Protein AF-A0A7C2RRB7-F1 (afdb_monomer)

Sequence (111 aa):
MRLGAKYDPYKKAEEEFRKCVFCGFCESSCPTLEETGLRGYGPRGRVRVVGLLLNGIYSEKTSEYLYTCLLCYACVPPCPTGVDIPGIVEAGRSILVRLSRTGLSSISKEQ

Foldseek 3Di:
DDPDDDDALLVLLVVLLVLDPPPCQLFVQAVQCVVPVDCCLGLVVLNVLLVCLNVVHDAPCSCVSLVSHPLPCSSQVRDPSRRPSSSSSVSSVVSVVVCVVVPPPDPPDDD

Solvent-accessible surface area (backbone atoms only — not comparable to full-atom values): 6508 Å² total; per-residue (Å²): 134,84,90,78,72,85,88,53,41,68,61,50,28,52,58,33,49,73,45,54,82,78,83,58,63,26,40,88,51,27,65,52,17,67,76,63,71,41,63,54,48,17,59,63,28,34,50,51,52,36,54,33,46,77,71,66,46,53,55,82,62,52,54,54,35,50,67,64,56,80,70,77,58,56,39,40,84,53,31,92,65,65,37,52,60,53,59,27,42,54,17,36,53,52,50,53,55,54,51,62,72,70,54,84,86,59,73,64,77,82,134

Radius of gyration: 14.21 Å; Cα contacts (8 Å, |Δi|>4): 134; chains: 1; bounding box: 33×44×31 Å

Secondary structure (DSSP, 8-state):
--------HHHHHHHHHHH-----TTGGG-HHHHHH--GGGSHHHHHHHHHHHHTT---HHHHHHHHT-----TTSTT-TT---HHHHHHHHHHHHHHHHHT---------

pLDDT: mean 89.43, std 17.31, range [33.88, 98.56]

Nearest PDB structures (foldseek):
  2mqa-assembly1_A  TM=2.743E-01  e=5.088E+00  Trichonephila antipodiana

Mean predicted aligned error: 5.87 Å

Structure (mmCIF, N/CA/C/O backbone):
data_AF-A0A7C2RRB7-F1
#
_entry.id   AF-A0A7C2RRB7-F1
#
loop_
_atom_site.group_PDB
_atom_site.id
_atom_site.type_symbol
_atom_site.label_atom_id
_atom_site.label_alt_id
_atom_site.label_comp_id
_atom_site.label_asym_id
_atom_site.label_entity_id
_atom_site.label_seq_id
_atom_site.pdbx_PDB_ins_code
_atom_site.Cartn_x
_atom_site.Cartn_y
_atom_site.Cartn_z
_atom_site.occupancy
_atom_site.B_iso_or_equiv
_atom_site.auth_seq_id
_atom_site.auth_comp_id
_atom_site.auth_asym_id
_atom_site.auth_atom_id
_atom_site.pdbx_PDB_model_num
ATOM 1 N N . MET A 1 1 ? -20.005 -25.510 -0.254 1.00 38.41 1 MET A N 1
ATOM 2 C CA . MET A 1 1 ? -19.155 -24.333 -0.533 1.00 38.41 1 MET A CA 1
ATOM 3 C C . MET A 1 1 ? -19.168 -23.447 0.714 1.00 38.41 1 MET A C 1
ATOM 5 O O . MET A 1 1 ? -20.152 -22.762 0.952 1.00 38.41 1 MET A O 1
ATOM 9 N N . ARG A 1 2 ? -18.175 -23.571 1.610 1.00 42.84 2 ARG A N 1
ATOM 10 C CA . ARG A 1 2 ? -18.127 -22.778 2.854 1.00 42.84 2 ARG A CA 1
ATOM 11 C C . ARG A 1 2 ? -17.630 -21.365 2.521 1.00 42.84 2 ARG A C 1
ATOM 13 O O . ARG A 1 2 ? -16.430 -21.146 2.424 1.00 42.84 2 ARG A O 1
ATOM 20 N N . LEU A 1 3 ? -18.555 -20.423 2.338 1.00 52.62 3 LEU A N 1
ATOM 21 C CA . LEU A 1 3 ? -18.284 -18.987 2.463 1.00 52.62 3 LEU A CA 1
ATOM 22 C C . LEU A 1 3 ? -17.947 -18.727 3.937 1.00 52.62 3 LEU A C 1
ATOM 24 O O . LEU A 1 3 ? -18.845 -18.704 4.774 1.00 52.62 3 LEU A O 1
ATOM 28 N N . GLY A 1 4 ? -16.661 -18.669 4.283 1.00 46.72 4 GLY A N 1
ATOM 29 C CA . GLY A 1 4 ? -16.249 -18.892 5.672 1.00 46.72 4 GLY A CA 1
ATOM 30 C C . GLY A 1 4 ? -14.991 -18.170 6.130 1.00 46.72 4 GLY A C 1
ATOM 31 O O . GLY A 1 4 ? -14.259 -18.729 6.935 1.00 46.72 4 GLY A O 1
ATOM 32 N N . ALA A 1 5 ? -14.739 -16.950 5.659 1.00 60.06 5 ALA A N 1
ATOM 33 C CA . ALA A 1 5 ? -13.870 -16.010 6.364 1.00 60.06 5 ALA A CA 1
ATOM 34 C C . ALA A 1 5 ? -14.343 -14.580 6.071 1.00 60.06 5 ALA A C 1
ATOM 36 O O . ALA A 1 5 ? -14.405 -14.169 4.914 1.00 60.06 5 ALA A O 1
ATOM 37 N N . LYS A 1 6 ? -14.714 -13.820 7.108 1.00 77.19 6 LYS A N 1
ATOM 38 C CA . LYS A 1 6 ? -14.944 -12.375 6.965 1.00 77.19 6 LYS A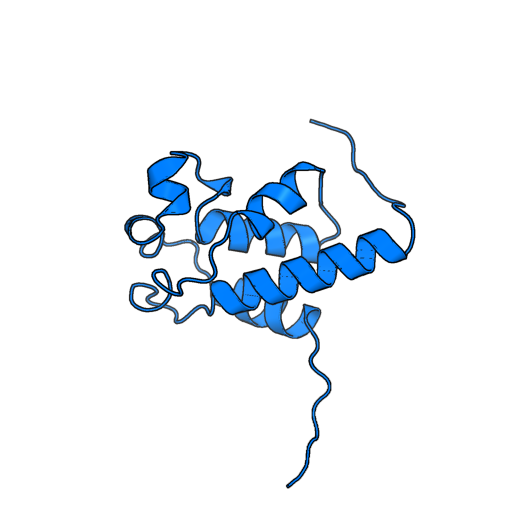 CA 1
ATOM 39 C C . LYS A 1 6 ? -13.613 -11.727 6.571 1.00 77.19 6 LYS A C 1
ATOM 41 O O . LYS A 1 6 ? -12.617 -11.943 7.254 1.00 77.19 6 LYS A O 1
ATOM 46 N N . TYR A 1 7 ? -13.600 -10.954 5.487 1.00 88.06 7 TYR A N 1
ATOM 47 C CA . TYR A 1 7 ? -12.430 -10.174 5.082 1.00 88.06 7 TYR A CA 1
ATOM 48 C C . TYR A 1 7 ? -12.077 -9.150 6.170 1.00 88.06 7 TYR A C 1
ATOM 50 O O . TYR A 1 7 ? -12.907 -8.308 6.528 1.00 88.06 7 TYR A O 1
ATOM 58 N N . ASP A 1 8 ? -10.851 -9.228 6.689 1.00 94.88 8 ASP A N 1
ATOM 59 C CA . ASP A 1 8 ? -10.306 -8.263 7.640 1.00 94.88 8 ASP A CA 1
ATOM 60 C C . ASP A 1 8 ? -9.175 -7.446 6.990 1.00 94.88 8 ASP A C 1
ATOM 62 O O . ASP A 1 8 ? -8.089 -7.985 6.748 1.00 94.88 8 ASP A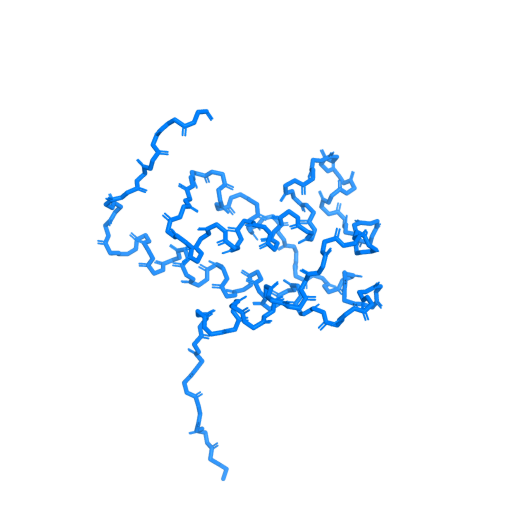 O 1
ATOM 66 N N . PRO A 1 9 ? -9.397 -6.147 6.711 1.00 95.75 9 PRO A N 1
ATOM 67 C CA . PRO A 1 9 ? -8.381 -5.305 6.099 1.00 95.75 9 PRO A CA 1
ATOM 68 C C . PRO A 1 9 ? -7.181 -5.051 7.022 1.00 95.75 9 PRO A C 1
ATOM 70 O O . PRO A 1 9 ? -6.080 -4.876 6.513 1.00 95.75 9 PRO A O 1
ATOM 73 N N . TYR A 1 10 ? -7.342 -5.060 8.353 1.00 96.88 10 TYR A N 1
ATOM 74 C CA . TYR A 1 10 ? -6.209 -4.837 9.262 1.00 96.88 10 TYR A CA 1
ATOM 75 C C . TYR A 1 10 ? -5.209 -5.987 9.168 1.00 96.88 10 TYR A C 1
ATOM 77 O O . TYR A 1 10 ? -4.027 -5.756 8.916 1.00 96.88 10 TYR A O 1
ATOM 85 N N . LYS A 1 11 ? -5.707 -7.226 9.251 1.00 97.19 11 LYS A N 1
ATOM 86 C CA . LYS A 1 11 ? -4.894 -8.429 9.073 1.00 97.19 11 LYS A CA 1
ATOM 87 C C . LYS A 1 11 ? -4.193 -8.464 7.711 1.00 97.19 11 LYS A C 1
ATOM 89 O O . LYS A 1 11 ? -2.987 -8.682 7.660 1.00 97.19 11 LYS A O 1
ATOM 94 N N . LYS A 1 12 ? -4.919 -8.200 6.614 1.00 97.25 12 LYS A N 1
ATOM 95 C CA . LYS A 1 12 ? -4.330 -8.170 5.262 1.00 97.25 12 LYS A CA 1
ATOM 96 C C . LYS A 1 12 ? -3.208 -7.134 5.160 1.00 97.25 12 LYS A C 1
ATOM 98 O O . LYS A 1 12 ? -2.135 -7.442 4.650 1.00 97.25 12 LYS A O 1
ATOM 103 N N . ALA A 1 13 ? -3.442 -5.917 5.648 1.00 98.06 13 ALA A N 1
ATOM 104 C CA . ALA A 1 13 ? -2.443 -4.858 5.605 1.00 98.06 13 ALA A CA 1
ATOM 105 C C . ALA A 1 13 ? -1.193 -5.206 6.425 1.00 98.06 13 ALA A C 1
ATOM 107 O O . ALA A 1 13 ? -0.081 -4.982 5.953 1.00 98.06 13 ALA A O 1
ATOM 108 N N . GLU A 1 14 ? -1.357 -5.776 7.619 1.00 98.25 14 GLU A N 1
ATOM 109 C CA . GLU A 1 14 ? -0.240 -6.165 8.481 1.00 98.25 14 GLU A CA 1
ATOM 110 C C . GLU A 1 14 ? 0.609 -7.290 7.869 1.00 98.25 14 GLU A C 1
ATOM 112 O O . GLU A 1 14 ? 1.840 -7.201 7.861 1.00 98.25 14 GLU A O 1
ATOM 117 N N . GLU A 1 15 ? -0.030 -8.321 7.310 1.00 98.06 15 GLU A N 1
ATOM 118 C CA . GLU A 1 15 ? 0.654 -9.435 6.645 1.00 98.06 15 GLU A CA 1
ATOM 119 C C . GLU A 1 15 ? 1.503 -8.955 5.461 1.00 98.06 15 GLU A C 1
ATOM 121 O O . GLU A 1 15 ? 2.679 -9.306 5.360 1.00 98.06 15 GLU A O 1
ATOM 126 N N . GLU A 1 16 ? 0.941 -8.122 4.582 1.00 98.31 16 GLU A N 1
ATOM 127 C CA . GLU A 1 16 ? 1.671 -7.603 3.420 1.00 98.31 16 GLU A CA 1
ATOM 128 C C . GLU A 1 16 ? 2.735 -6.566 3.810 1.00 98.31 16 GLU A C 1
ATOM 130 O O . GLU A 1 16 ? 3.822 -6.546 3.229 1.00 98.31 16 GLU A O 1
ATOM 135 N N . PHE A 1 17 ? 2.475 -5.736 4.826 1.00 98.38 17 PHE A N 1
ATOM 136 C CA . PHE A 1 17 ? 3.455 -4.769 5.322 1.00 98.38 17 PHE A CA 1
ATOM 137 C C . PHE A 1 17 ? 4.715 -5.471 5.841 1.00 98.38 17 PHE A C 1
ATOM 139 O O . PHE A 1 17 ? 5.825 -5.064 5.498 1.00 98.38 17 PHE A O 1
ATOM 146 N N . ARG A 1 18 ? 4.560 -6.567 6.598 1.00 97.94 18 ARG A N 1
ATOM 147 C CA . ARG A 1 18 ? 5.684 -7.347 7.147 1.00 97.94 18 ARG A CA 1
ATOM 148 C C . ARG A 1 18 ? 6.545 -8.024 6.074 1.00 97.94 18 ARG A C 1
ATOM 150 O O . ARG A 1 18 ? 7.727 -8.247 6.315 1.00 97.94 18 ARG A O 1
ATOM 157 N N . LYS A 1 19 ? 5.993 -8.331 4.895 1.00 98.12 19 LYS A N 1
ATOM 158 C CA . LYS A 1 19 ? 6.759 -8.884 3.757 1.00 98.12 19 LYS A CA 1
ATOM 159 C C . LYS A 1 19 ? 7.627 -7.836 3.054 1.00 98.12 19 LYS A C 1
ATOM 161 O O . LYS A 1 19 ? 8.560 -8.187 2.326 1.00 98.12 19 LYS A O 1
ATOM 166 N N . CYS A 1 20 ? 7.299 -6.552 3.190 1.00 98.06 20 CYS A N 1
ATOM 167 C CA . CYS A 1 20 ? 7.994 -5.489 2.480 1.00 98.06 20 CYS A CA 1
ATOM 168 C C . CYS A 1 20 ? 9.322 -5.145 3.162 1.00 98.06 20 CYS A C 1
ATOM 170 O O . CYS A 1 20 ? 9.355 -4.588 4.254 1.00 98.06 20 CYS A O 1
ATOM 172 N N . VAL A 1 21 ? 10.429 -5.385 2.460 1.00 97.69 21 VAL A N 1
ATOM 173 C CA . VAL A 1 21 ? 11.786 -4.999 2.895 1.00 97.69 21 VAL A CA 1
ATOM 174 C C . VAL A 1 21 ? 12.234 -3.646 2.325 1.00 97.69 21 VAL A C 1
ATOM 176 O O . VAL A 1 21 ? 13.404 -3.288 2.387 1.00 97.69 21 VAL A O 1
ATOM 179 N N . PHE A 1 22 ? 11.312 -2.899 1.709 1.00 96.44 22 PHE A N 1
ATOM 180 C CA . PHE A 1 22 ? 11.554 -1.584 1.105 1.00 96.44 22 PHE A CA 1
ATOM 181 C C . PHE A 1 22 ? 12.671 -1.528 0.035 1.00 96.44 22 PHE A C 1
ATOM 183 O O . PHE A 1 22 ? 13.217 -0.457 -0.225 1.00 96.44 22 PHE A O 1
ATOM 190 N N . CYS A 1 23 ? 12.948 -2.629 -0.675 1.00 97.44 23 CYS A N 1
ATOM 191 C CA . CYS A 1 23 ? 14.035 -2.733 -1.666 1.00 97.44 23 CYS A CA 1
ATOM 192 C C . CYS A 1 23 ? 13.893 -1.821 -2.902 1.00 97.44 23 CYS A C 1
ATOM 194 O O . CYS A 1 23 ? 14.890 -1.313 -3.400 1.00 97.44 23 CYS A O 1
ATOM 196 N N . GLY A 1 24 ? 12.670 -1.563 -3.382 1.00 95.81 24 GLY A N 1
ATOM 197 C CA . GLY A 1 24 ? 12.406 -0.589 -4.454 1.00 95.81 24 GLY A CA 1
ATOM 198 C C . GLY A 1 24 ? 12.272 -1.142 -5.873 1.00 95.81 24 GLY A C 1
ATOM 199 O O . GLY A 1 24 ? 11.977 -0.364 -6.770 1.00 95.81 24 GLY A O 1
ATOM 200 N N . PHE A 1 25 ? 12.385 -2.456 -6.085 1.00 97.75 25 PHE A N 1
ATOM 201 C CA . PHE A 1 25 ? 12.218 -3.073 -7.414 1.00 97.75 25 PHE A CA 1
ATOM 202 C C . PHE A 1 25 ? 10.858 -2.793 -8.069 1.00 97.75 25 PHE A C 1
ATOM 204 O O . PHE A 1 25 ? 10.747 -2.766 -9.288 1.00 97.75 25 PHE A O 1
ATOM 211 N N . CYS A 1 26 ? 9.822 -2.545 -7.270 1.00 98.00 26 CYS A N 1
ATOM 212 C CA . CYS A 1 26 ? 8.498 -2.212 -7.774 1.00 98.00 26 CYS A CA 1
ATOM 213 C C . CYS A 1 26 ? 8.346 -0.758 -8.255 1.00 98.00 26 CYS A C 1
ATOM 215 O O . CYS A 1 26 ? 7.372 -0.463 -8.942 1.00 98.00 26 CYS A O 1
ATOM 217 N N . GLU A 1 27 ? 9.259 0.156 -7.917 1.00 97.62 27 GLU A N 1
ATOM 218 C CA . GLU A 1 27 ? 9.065 1.600 -8.129 1.00 97.62 27 GLU A CA 1
ATOM 219 C C . GLU A 1 27 ? 8.974 1.965 -9.618 1.00 97.62 27 GLU A C 1
ATOM 221 O O . GLU A 1 27 ? 8.023 2.631 -10.017 1.00 97.62 27 GLU A O 1
ATOM 226 N N . SER A 1 28 ? 9.897 1.473 -10.452 1.00 96.19 28 SER A N 1
ATOM 227 C CA . SER A 1 28 ? 9.960 1.805 -11.887 1.00 96.19 28 SER A CA 1
ATOM 228 C C . SER A 1 28 ? 8.789 1.264 -12.708 1.00 96.19 28 SER A C 1
ATOM 230 O O . SER A 1 28 ? 8.548 1.727 -13.812 1.00 96.19 28 SER A O 1
ATOM 232 N N . SER A 1 29 ? 8.053 0.288 -12.177 1.00 97.25 29 SER A N 1
ATOM 233 C CA . SER A 1 29 ? 6.863 -0.270 -12.830 1.00 97.25 29 SER A CA 1
ATOM 234 C C . SER A 1 29 ? 5.585 0.530 -12.558 1.00 97.25 29 SER A C 1
ATOM 236 O O . SER A 1 29 ? 4.525 0.202 -13.087 1.00 97.25 29 SER A O 1
ATOM 238 N N . CYS A 1 30 ? 5.635 1.529 -11.671 1.00 98.31 30 CYS A N 1
ATOM 239 C CA . CYS A 1 30 ? 4.441 2.228 -11.226 1.00 98.31 30 CYS A CA 1
ATOM 240 C C . CYS A 1 30 ? 4.178 3.500 -12.045 1.00 98.31 30 CYS A C 1
ATOM 242 O O . CYS A 1 30 ? 4.896 4.483 -11.857 1.00 98.31 30 CYS A O 1
ATOM 244 N N . PRO A 1 31 ? 3.085 3.557 -12.831 1.00 97.75 31 PRO A N 1
ATOM 245 C CA . PRO A 1 31 ? 2.811 4.710 -13.691 1.00 97.75 31 PRO A CA 1
ATOM 246 C C . PRO A 1 31 ? 2.537 5.982 -12.883 1.00 97.75 31 PRO A C 1
ATOM 248 O O . PRO A 1 31 ? 2.936 7.070 -13.259 1.00 97.75 31 PRO A O 1
ATOM 251 N N . THR A 1 32 ? 1.920 5.877 -11.704 1.00 97.81 32 THR A N 1
ATOM 252 C CA . THR A 1 32 ? 1.647 7.067 -10.880 1.00 97.81 32 THR A CA 1
ATOM 253 C C . THR A 1 32 ? 2.910 7.643 -10.256 1.00 97.81 32 THR A C 1
ATOM 255 O O . THR A 1 32 ? 2.936 8.825 -9.936 1.00 97.81 32 THR A O 1
ATOM 258 N N . LEU A 1 33 ? 3.944 6.825 -10.039 1.00 97.56 33 LEU A N 1
ATOM 259 C CA . LEU A 1 33 ? 5.236 7.337 -9.594 1.00 97.56 33 LEU A CA 1
ATOM 260 C C . LEU A 1 33 ? 5.974 8.014 -10.746 1.00 97.56 33 LEU A C 1
ATOM 262 O O . LEU A 1 33 ? 6.572 9.060 -10.525 1.00 97.56 33 LEU A O 1
ATOM 266 N N . GLU A 1 34 ? 5.916 7.428 -11.940 1.00 96.81 34 GLU A N 1
ATOM 267 C CA . GLU A 1 34 ? 6.491 8.000 -13.158 1.00 96.81 34 GLU A CA 1
ATOM 268 C C . GLU A 1 34 ? 5.902 9.385 -13.456 1.00 96.81 34 GLU A C 1
ATOM 270 O O . GLU A 1 34 ? 6.653 10.348 -13.575 1.00 96.81 34 GLU A O 1
ATOM 275 N N . GLU A 1 35 ? 4.573 9.512 -13.440 1.00 97.25 35 GLU A N 1
ATOM 276 C CA . GLU A 1 35 ? 3.889 10.782 -13.713 1.00 97.25 35 GLU A CA 1
ATOM 277 C C . GLU A 1 35 ? 4.117 11.844 -12.628 1.00 97.25 35 GLU A C 1
ATOM 279 O O . GLU A 1 35 ? 4.251 13.030 -12.921 1.00 97.25 35 GLU A O 1
ATOM 284 N N . THR A 1 36 ? 4.138 11.450 -11.350 1.00 95.75 36 THR A N 1
ATOM 285 C CA . THR A 1 36 ? 4.239 12.427 -10.248 1.00 95.75 36 THR A CA 1
ATOM 286 C C . THR A 1 36 ? 5.676 12.761 -9.863 1.00 95.75 36 THR A C 1
ATOM 288 O O . THR A 1 36 ? 5.912 13.807 -9.263 1.00 95.75 36 THR A O 1
ATOM 291 N N . GLY A 1 37 ? 6.634 11.860 -10.098 1.00 95.94 37 GLY A N 1
ATOM 292 C CA . GLY A 1 37 ? 8.007 11.957 -9.589 1.00 95.94 37 GLY A CA 1
ATOM 293 C C . GLY A 1 37 ? 8.131 11.897 -8.056 1.00 95.94 37 GLY A C 1
ATOM 294 O O . GLY A 1 37 ? 9.229 12.010 -7.508 1.00 95.94 37 GLY A O 1
ATOM 295 N N . LEU A 1 38 ? 7.024 11.711 -7.330 1.00 95.38 38 LEU A N 1
ATOM 296 C CA . LEU A 1 38 ? 6.967 11.809 -5.875 1.00 95.38 38 LEU A CA 1
ATOM 297 C C . LEU A 1 38 ? 6.819 10.421 -5.246 1.00 95.38 38 LEU A C 1
ATOM 299 O O . LEU A 1 38 ? 5.803 9.743 -5.392 1.00 95.38 38 LEU A O 1
ATOM 303 N N . ARG A 1 39 ? 7.811 10.015 -4.444 1.00 92.50 39 ARG A N 1
ATOM 304 C CA . ARG A 1 39 ? 7.891 8.665 -3.843 1.00 92.50 39 ARG A CA 1
ATOM 305 C C . ARG A 1 39 ? 6.656 8.238 -3.042 1.00 92.50 39 ARG A C 1
ATOM 307 O O . ARG A 1 39 ? 6.393 7.043 -2.940 1.00 92.50 39 ARG A O 1
ATOM 314 N N . GLY A 1 40 ? 5.902 9.184 -2.476 1.00 93.56 40 GLY A N 1
ATOM 315 C CA . GLY A 1 40 ? 4.658 8.906 -1.745 1.00 93.56 40 GLY A CA 1
ATOM 316 C C . GLY A 1 40 ? 3.560 8.275 -2.612 1.00 93.56 40 GLY A C 1
ATOM 317 O O . GLY A 1 40 ? 2.779 7.468 -2.114 1.00 93.56 40 GLY A O 1
ATOM 318 N N . TYR A 1 41 ? 3.554 8.570 -3.914 1.00 96.44 41 TYR A N 1
ATOM 319 C CA . TYR A 1 41 ? 2.599 8.048 -4.899 1.00 96.44 41 TYR A CA 1
ATOM 320 C C . TYR A 1 41 ? 3.087 6.750 -5.557 1.00 96.44 41 TYR A C 1
ATOM 322 O O . TYR A 1 41 ? 2.391 6.167 -6.389 1.00 96.44 41 TYR A O 1
ATOM 330 N N . GLY A 1 42 ? 4.280 6.281 -5.188 1.00 97.75 42 GLY A N 1
ATOM 331 C CA . GLY A 1 42 ? 4.818 4.998 -5.612 1.00 97.75 42 GLY A CA 1
ATOM 332 C C . GLY A 1 42 ? 4.340 3.826 -4.751 1.00 97.75 42 GLY A C 1
ATOM 333 O O . GLY A 1 42 ? 3.778 4.012 -3.666 1.00 97.75 42 GLY A O 1
ATOM 334 N N . PRO A 1 43 ? 4.570 2.584 -5.205 1.00 98.12 43 PRO A N 1
ATOM 335 C CA . PRO A 1 43 ? 4.161 1.368 -4.512 1.00 98.12 43 PRO A CA 1
ATOM 336 C C . PRO A 1 43 ? 4.731 1.274 -3.096 1.00 98.12 43 PRO A C 1
ATOM 338 O O . PRO A 1 43 ? 3.988 0.977 -2.161 1.00 98.12 43 PRO A O 1
ATOM 341 N N . ARG A 1 44 ? 6.022 1.579 -2.892 1.00 97.50 44 ARG A N 1
ATOM 342 C CA . ARG A 1 44 ? 6.604 1.569 -1.536 1.00 97.50 44 ARG A CA 1
ATOM 343 C C . ARG A 1 44 ? 6.062 2.694 -0.666 1.00 97.50 44 ARG A C 1
ATOM 345 O O . ARG A 1 44 ? 5.856 2.478 0.527 1.00 97.50 44 ARG A O 1
ATOM 352 N N . GLY A 1 45 ? 5.849 3.876 -1.248 1.00 97.38 45 GLY A N 1
ATOM 353 C CA . GLY A 1 45 ? 5.220 5.002 -0.559 1.00 97.38 45 GLY A CA 1
ATOM 354 C C . GLY A 1 45 ? 3.868 4.597 0.010 1.00 97.38 45 GLY A C 1
ATOM 355 O O . GLY A 1 45 ? 3.620 4.773 1.198 1.00 97.38 45 GLY A O 1
ATOM 356 N N . ARG A 1 46 ? 3.051 3.916 -0.794 1.00 98.25 46 ARG A N 1
ATOM 357 C CA . ARG A 1 46 ? 1.752 3.383 -0.371 1.00 98.25 46 ARG A CA 1
ATOM 358 C C . ARG A 1 46 ? 1.864 2.328 0.725 1.00 98.25 46 ARG A C 1
ATOM 360 O O . ARG A 1 46 ? 1.147 2.431 1.714 1.00 98.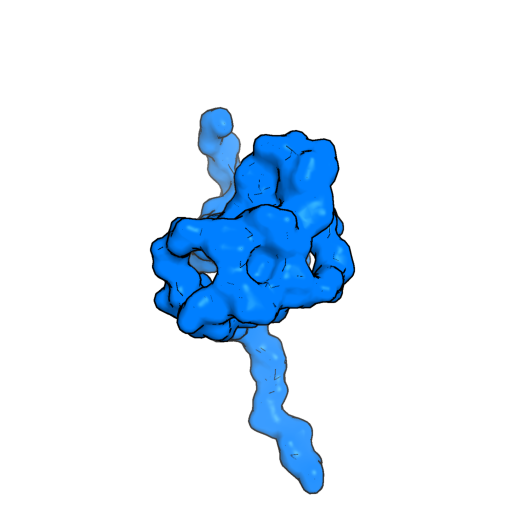25 46 ARG A O 1
ATOM 367 N N . VAL A 1 47 ? 2.797 1.377 0.623 1.00 98.31 47 VAL A N 1
ATOM 368 C CA . VAL A 1 47 ? 3.058 0.415 1.715 1.00 98.31 47 VAL A CA 1
ATOM 369 C C . VAL A 1 47 ? 3.429 1.147 3.011 1.00 98.31 47 VAL A C 1
ATOM 371 O O . VAL A 1 47 ? 2.906 0.822 4.075 1.00 98.31 47 VAL A O 1
ATOM 374 N N . ARG A 1 48 ? 4.281 2.180 2.937 1.00 97.75 48 ARG A N 1
ATOM 375 C CA . ARG A 1 48 ? 4.650 3.002 4.100 1.00 97.75 48 ARG A CA 1
ATOM 376 C C . ARG A 1 48 ? 3.451 3.754 4.676 1.00 97.75 48 ARG A C 1
ATOM 378 O O . ARG A 1 48 ? 3.289 3.759 5.891 1.00 97.75 48 ARG A O 1
ATOM 385 N N . VAL A 1 49 ? 2.621 4.359 3.828 1.00 97.56 49 VAL A N 1
ATOM 386 C CA . VAL A 1 49 ? 1.402 5.080 4.226 1.00 97.56 49 VAL A CA 1
ATOM 387 C C . VAL A 1 49 ? 0.419 4.148 4.933 1.00 97.56 49 VAL A C 1
ATOM 389 O O . VAL A 1 49 ? -0.119 4.515 5.973 1.00 97.56 49 VAL A O 1
ATOM 39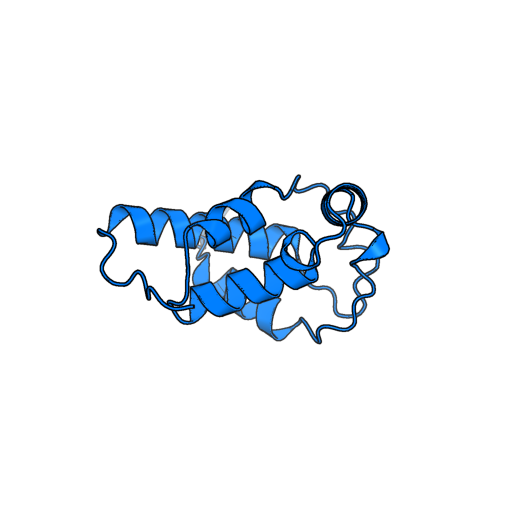2 N N . VAL A 1 50 ? 0.227 2.923 4.435 1.00 97.94 50 VAL A N 1
ATOM 393 C CA . VAL A 1 50 ? -0.616 1.932 5.120 1.00 97.94 50 VAL A CA 1
ATOM 394 C C . VAL A 1 50 ? 0.009 1.479 6.442 1.00 97.94 50 VAL A C 1
ATOM 396 O O . VAL A 1 50 ? -0.701 1.343 7.432 1.00 97.94 50 VAL A O 1
ATOM 399 N N . GLY A 1 51 ? 1.334 1.333 6.508 1.00 97.69 51 GLY A N 1
ATOM 400 C CA . GLY A 1 51 ? 2.033 1.091 7.773 1.00 97.69 51 GLY A CA 1
ATOM 401 C C . GLY A 1 51 ? 1.785 2.188 8.813 1.00 97.69 51 GLY A C 1
ATOM 402 O O . GLY A 1 51 ? 1.549 1.886 9.978 1.00 97.69 51 GLY A O 1
ATOM 403 N N . LEU A 1 52 ? 1.783 3.460 8.405 1.00 96.69 52 LEU A N 1
ATOM 404 C CA . LEU A 1 52 ? 1.426 4.578 9.288 1.00 96.69 52 LEU A CA 1
ATOM 405 C C . LEU A 1 52 ? -0.044 4.501 9.728 1.00 96.69 52 LEU A C 1
ATOM 407 O O . LEU A 1 52 ? -0.320 4.624 10.920 1.00 96.69 52 LEU A O 1
ATOM 411 N N . LEU A 1 53 ? -0.961 4.188 8.806 1.00 95.19 53 LEU A N 1
ATOM 412 C CA . LEU A 1 53 ? -2.381 3.982 9.115 1.00 95.19 53 LEU A CA 1
ATOM 413 C C . LEU A 1 53 ? -2.612 2.881 10.157 1.00 95.19 53 LEU A C 1
ATOM 415 O O . LEU A 1 53 ? -3.444 3.055 11.044 1.00 95.19 53 LEU A O 1
ATOM 419 N N . LEU A 1 54 ? -1.869 1.772 10.082 1.00 95.56 54 LEU A N 1
ATOM 420 C CA . LEU A 1 54 ? -1.930 0.693 11.077 1.00 95.56 54 LEU A CA 1
ATOM 421 C C . LEU A 1 54 ? -1.509 1.158 12.479 1.00 95.56 54 LEU A C 1
ATOM 423 O O . LEU A 1 54 ? -1.975 0.603 13.467 1.00 95.56 54 LEU A O 1
ATOM 427 N N . ASN A 1 55 ? -0.676 2.196 12.564 1.00 94.19 55 ASN A N 1
ATOM 428 C CA . ASN A 1 55 ? -0.262 2.830 13.817 1.00 94.19 55 ASN A CA 1
ATOM 429 C C . ASN A 1 55 ? -1.156 4.025 14.203 1.00 94.19 55 ASN A C 1
ATOM 431 O O . ASN A 1 55 ? -0.816 4.779 15.110 1.00 94.19 55 ASN A O 1
ATOM 435 N N . GLY A 1 56 ? -2.281 4.233 13.508 1.00 91.12 56 GLY A N 1
ATOM 436 C CA . GLY A 1 56 ? -3.188 5.355 13.755 1.00 91.12 56 GLY A CA 1
ATOM 437 C C . GLY A 1 56 ? -2.657 6.716 13.292 1.00 91.12 56 GLY A C 1
ATOM 438 O O . GLY A 1 56 ? -3.243 7.734 13.646 1.00 91.12 56 GLY A O 1
ATOM 439 N N . ILE A 1 57 ? -1.582 6.750 12.497 1.00 93.12 57 ILE A N 1
ATOM 440 C CA . ILE A 1 57 ? -0.968 7.977 11.975 1.00 93.12 57 ILE A CA 1
ATOM 441 C C . ILE A 1 57 ? -1.464 8.213 10.547 1.00 93.12 57 ILE A C 1
ATOM 443 O O . ILE A 1 57 ? -1.187 7.425 9.640 1.00 93.12 57 ILE A O 1
ATOM 447 N N . TYR A 1 58 ? -2.186 9.309 10.328 1.00 92.81 58 TYR A N 1
ATOM 448 C CA . TYR A 1 58 ? -2.689 9.700 9.012 1.00 92.81 58 TYR A CA 1
ATOM 449 C C . TYR A 1 58 ? -2.924 11.209 8.924 1.00 92.81 58 TYR A C 1
ATOM 451 O O . TYR A 1 58 ? -3.076 11.896 9.930 1.00 92.81 58 TYR A O 1
ATOM 459 N N . SER A 1 59 ? -2.956 11.719 7.698 1.00 91.06 59 SER A N 1
ATOM 460 C CA . SER A 1 59 ? -3.248 13.118 7.386 1.00 91.06 59 SER A CA 1
ATOM 461 C C . SER A 1 59 ? -4.177 13.205 6.177 1.00 91.06 59 SER A C 1
ATOM 463 O O . SER A 1 59 ? -4.541 12.188 5.582 1.00 91.06 59 SER A O 1
ATOM 465 N N . GLU A 1 60 ? -4.544 14.417 5.768 1.00 87.75 60 GLU A N 1
ATOM 466 C CA . GLU A 1 60 ? -5.350 14.635 4.559 1.00 87.75 60 GLU A CA 1
ATOM 467 C C . GLU A 1 60 ? -4.706 13.987 3.317 1.00 87.75 60 GLU A C 1
ATOM 469 O O . GLU A 1 60 ? -5.393 13.332 2.525 1.00 87.75 60 GLU A O 1
ATOM 474 N N . LYS A 1 61 ? -3.367 14.032 3.217 1.00 92.12 61 LYS A N 1
ATOM 475 C CA . LYS A 1 61 ? -2.595 13.413 2.124 1.00 92.12 61 LYS A CA 1
ATOM 476 C C . LYS A 1 61 ? -2.651 11.886 2.103 1.00 92.12 61 LYS A C 1
ATOM 478 O O . LYS A 1 61 ? -2.399 11.282 1.064 1.00 92.12 61 LYS A O 1
ATOM 483 N N . THR A 1 62 ? -2.989 11.232 3.216 1.00 94.75 62 THR A N 1
ATOM 484 C CA . THR A 1 62 ? -3.130 9.768 3.257 1.00 94.75 62 THR A CA 1
ATOM 485 C C . THR A 1 62 ? -4.152 9.282 2.232 1.00 94.75 62 THR A C 1
ATOM 487 O O . THR A 1 62 ? -3.917 8.276 1.562 1.00 94.75 62 THR A O 1
ATOM 490 N N . SER A 1 63 ? -5.258 10.015 2.070 1.00 95.12 63 SER A N 1
ATOM 491 C CA . SER A 1 63 ? -6.261 9.714 1.047 1.00 95.12 63 SER A CA 1
ATOM 492 C C . SER A 1 63 ? -5.663 9.807 -0.360 1.00 95.12 63 SER A C 1
ATOM 494 O O . SER A 1 63 ? -5.760 8.863 -1.140 1.00 95.12 63 SER A O 1
ATOM 496 N N . GLU A 1 64 ? -4.951 10.890 -0.648 1.00 95.12 64 GLU A N 1
ATOM 497 C CA . GLU A 1 64 ? -4.334 11.161 -1.940 1.00 95.12 64 GLU A CA 1
ATOM 498 C C . GLU A 1 64 ? -3.344 10.058 -2.356 1.00 95.12 64 GLU A C 1
ATOM 500 O O . GLU A 1 64 ? -3.452 9.486 -3.446 1.00 95.12 64 GLU A O 1
ATOM 505 N N . TYR A 1 65 ? -2.436 9.659 -1.459 1.00 97.00 65 TYR A N 1
ATOM 506 C CA . TYR A 1 65 ? -1.467 8.595 -1.745 1.00 97.00 65 TYR A CA 1
ATOM 507 C C . TYR A 1 65 ? -2.136 7.256 -2.083 1.00 97.00 65 TYR A C 1
ATOM 509 O O . TYR A 1 65 ? -1.680 6.534 -2.976 1.00 97.00 65 TYR A O 1
ATOM 517 N N . LEU A 1 66 ? -3.225 6.910 -1.390 1.00 97.75 66 LEU A N 1
ATOM 518 C CA . LEU A 1 66 ? -3.923 5.642 -1.599 1.00 97.75 66 LEU A CA 1
ATOM 519 C C . LEU A 1 66 ? -4.850 5.673 -2.815 1.00 97.75 66 LEU A C 1
ATOM 521 O O . LEU A 1 66 ? -4.923 4.684 -3.548 1.00 97.75 66 LEU A O 1
ATOM 525 N N . TYR A 1 67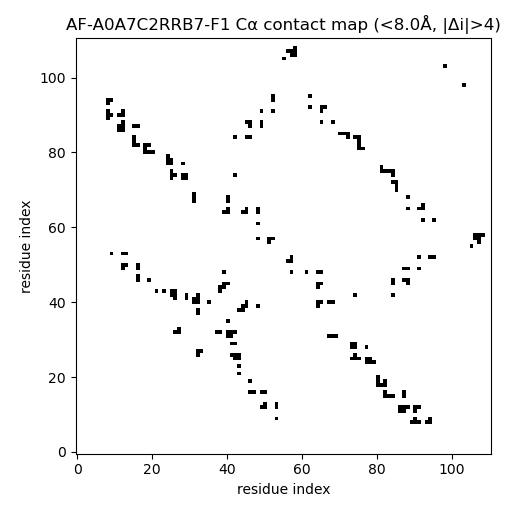 ? -5.571 6.770 -3.041 1.00 97.06 67 TYR A N 1
ATOM 526 C CA . TYR A 1 67 ? -6.588 6.865 -4.092 1.00 97.06 67 TYR A CA 1
ATOM 527 C C . TYR A 1 67 ? -6.025 7.210 -5.470 1.00 97.06 67 TYR A C 1
ATOM 529 O O . TYR A 1 67 ? -6.654 6.872 -6.466 1.00 97.06 67 TYR A O 1
ATOM 537 N N . THR A 1 68 ? -4.798 7.723 -5.553 1.00 97.31 68 THR A N 1
ATOM 538 C CA . THR A 1 68 ? -4.069 7.812 -6.831 1.00 97.31 68 THR A CA 1
ATOM 539 C C . THR A 1 68 ? -3.641 6.446 -7.378 1.00 97.31 68 THR A C 1
ATOM 541 O O . THR A 1 68 ? -3.266 6.347 -8.539 1.00 97.31 68 THR A O 1
ATOM 544 N N . CYS A 1 69 ? -3.684 5.368 -6.582 1.00 98.12 69 CYS A N 1
ATOM 545 C CA . CYS A 1 69 ? -3.354 4.026 -7.068 1.00 98.12 69 CYS A CA 1
ATOM 546 C C . CYS A 1 69 ? -4.392 3.530 -8.082 1.00 98.12 69 CYS A C 1
ATOM 548 O O . CYS A 1 69 ? -5.565 3.370 -7.742 1.00 98.12 69 CYS A O 1
ATOM 550 N N . LEU A 1 70 ? -3.942 3.186 -9.289 1.00 98.12 70 LEU A N 1
ATOM 551 C CA . LEU A 1 70 ? -4.804 2.650 -10.349 1.00 98.12 70 LEU A CA 1
ATOM 552 C C . LEU A 1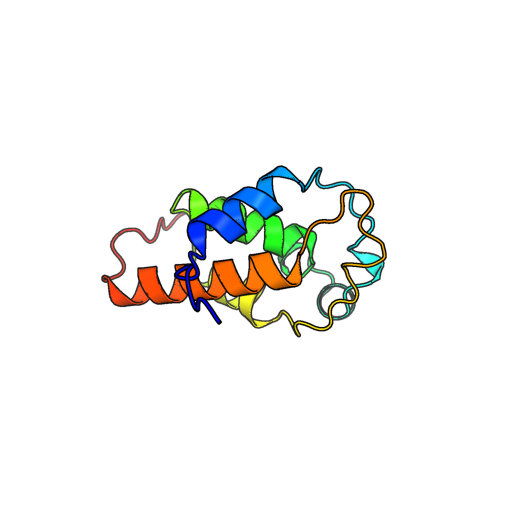 70 ? -5.193 1.178 -10.145 1.00 98.12 70 LEU A C 1
ATOM 554 O O . LEU A 1 70 ? -5.980 0.654 -10.922 1.00 98.12 70 LEU A O 1
ATOM 558 N N . LEU A 1 71 ? -4.618 0.499 -9.142 1.00 98.25 71 LEU A N 1
ATOM 559 C CA . LEU A 1 71 ? -4.749 -0.953 -8.951 1.00 98.25 71 LEU A CA 1
ATOM 560 C C . LEU A 1 71 ? -4.411 -1.744 -10.232 1.00 98.25 71 LEU A C 1
ATOM 562 O O . LEU A 1 71 ? -5.066 -2.721 -10.560 1.00 98.25 71 LEU A O 1
ATOM 566 N N . CYS A 1 72 ? -3.371 -1.326 -10.962 1.00 98.12 72 CYS A N 1
ATOM 567 C CA . CYS A 1 72 ? -2.955 -1.952 -12.224 1.00 98.12 72 CYS A CA 1
ATOM 568 C C . CYS A 1 72 ? -2.041 -3.181 -12.058 1.00 98.12 72 CYS A C 1
ATOM 570 O O . CYS A 1 72 ? -1.644 -3.780 -13.049 1.00 98.12 72 CYS A O 1
ATOM 572 N N . TYR A 1 73 ? -1.660 -3.532 -10.823 1.00 98.25 73 TYR A N 1
ATOM 573 C CA . TYR A 1 73 ? -0.808 -4.686 -10.483 1.00 98.25 73 TYR A CA 1
ATOM 574 C C . TYR A 1 73 ? 0.622 -4.694 -11.063 1.00 98.25 73 TYR A C 1
ATOM 576 O O . TYR A 1 73 ? 1.378 -5.614 -10.765 1.00 98.25 73 TYR A O 1
ATOM 584 N N . ALA A 1 74 ? 1.062 -3.654 -11.783 1.00 98.38 74 ALA A N 1
ATOM 585 C CA . ALA A 1 74 ? 2.400 -3.591 -12.394 1.00 98.38 74 ALA A CA 1
ATOM 586 C C . ALA A 1 74 ? 3.567 -3.768 -11.396 1.00 98.38 74 ALA A C 1
ATOM 588 O O . ALA A 1 74 ? 4.624 -4.284 -11.744 1.00 98.38 74 ALA A O 1
ATOM 589 N N . CYS A 1 75 ? 3.342 -3.411 -10.131 1.00 98.25 75 CYS A N 1
ATOM 590 C CA . CYS A 1 75 ? 4.305 -3.541 -9.040 1.00 98.25 75 CYS A CA 1
ATOM 591 C C . CYS A 1 75 ? 4.478 -4.964 -8.482 1.00 98.25 75 CYS A C 1
ATOM 593 O O . CYS A 1 75 ? 5.420 -5.183 -7.718 1.00 98.25 75 CYS A O 1
ATOM 595 N N . VAL A 1 76 ? 3.603 -5.914 -8.833 1.00 98.25 76 VAL A N 1
ATOM 596 C CA . VAL A 1 76 ? 3.619 -7.282 -8.286 1.00 98.25 76 VAL A CA 1
ATOM 597 C C . VAL A 1 76 ? 4.717 -8.151 -8.914 1.00 98.25 76 VAL A C 1
ATOM 599 O O . VAL A 1 76 ? 5.533 -8.665 -8.149 1.00 98.25 76 VAL A O 1
ATOM 602 N N . PRO A 1 77 ? 4.828 -8.288 -10.256 1.00 98.31 77 PRO A N 1
ATOM 603 C CA . PRO A 1 77 ? 5.871 -9.114 -10.871 1.00 98.31 77 PRO A CA 1
ATOM 604 C C . PRO A 1 77 ? 7.315 -8.784 -10.447 1.00 98.31 77 PRO A C 1
ATOM 606 O O . PRO A 1 77 ? 8.067 -9.719 -10.184 1.00 98.31 77 PRO A O 1
ATOM 609 N N . PRO A 1 78 ? 7.738 -7.505 -10.335 1.00 98.00 78 PRO A N 1
ATOM 610 C CA . PRO A 1 78 ? 9.109 -7.186 -9.938 1.00 98.00 78 PRO A CA 1
ATOM 611 C C . PRO A 1 78 ? 9.368 -7.324 -8.429 1.00 98.00 78 PRO A C 1
ATOM 613 O O . PRO A 1 78 ? 10.499 -7.115 -7.995 1.00 98.00 78 PRO A O 1
ATOM 616 N N . CYS A 1 79 ? 8.363 -7.616 -7.594 1.00 98.19 79 CYS A N 1
ATOM 617 C CA . CYS A 1 79 ? 8.551 -7.688 -6.148 1.00 98.19 79 CYS A CA 1
ATOM 618 C C . CYS A 1 79 ? 9.248 -9.003 -5.737 1.00 98.19 79 CYS A C 1
ATOM 620 O O . CYS A 1 79 ? 8.619 -10.060 -5.789 1.00 98.19 79 CYS A O 1
ATOM 622 N N . PRO A 1 80 ? 10.499 -8.973 -5.234 1.00 97.81 80 PRO A N 1
ATOM 623 C CA . PRO A 1 80 ? 11.235 -10.199 -4.914 1.00 97.81 80 PRO A CA 1
ATOM 624 C C . PRO A 1 80 ? 10.690 -10.930 -3.678 1.00 97.81 80 PRO A C 1
ATOM 626 O O . PRO A 1 80 ? 10.939 -12.118 -3.510 1.00 97.81 80 PRO A O 1
ATOM 629 N N . THR A 1 81 ? 9.959 -10.230 -2.803 1.00 97.88 81 THR A N 1
ATOM 630 C CA . THR A 1 81 ? 9.371 -10.806 -1.583 1.00 97.88 81 THR A CA 1
ATOM 631 C C 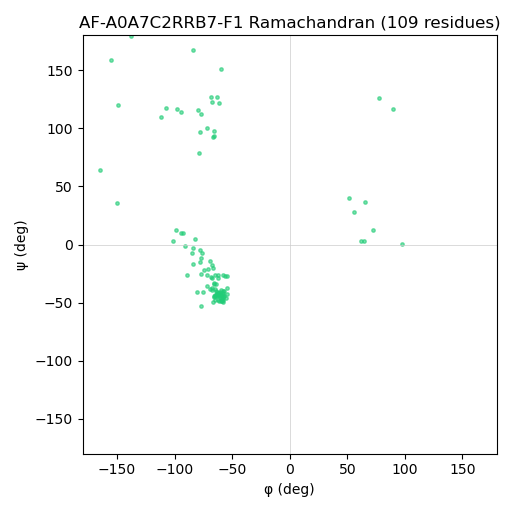. THR A 1 81 ? 7.880 -11.121 -1.723 1.00 97.88 81 THR A C 1
ATOM 633 O O . THR A 1 81 ? 7.256 -11.557 -0.758 1.00 97.88 81 THR A O 1
ATOM 636 N N . GLY A 1 82 ? 7.300 -10.914 -2.913 1.00 97.50 82 GLY A N 1
ATOM 637 C CA . GLY A 1 82 ? 5.908 -11.266 -3.199 1.00 97.50 82 GLY A CA 1
ATOM 638 C C . GLY A 1 82 ? 4.874 -10.473 -2.392 1.00 97.50 82 GLY A C 1
ATOM 639 O O . GLY A 1 82 ? 3.865 -11.036 -1.968 1.00 97.50 82 GLY A O 1
ATOM 640 N N . VAL A 1 83 ? 5.126 -9.184 -2.140 1.00 98.44 83 VAL A N 1
ATOM 641 C CA . VAL A 1 83 ? 4.150 -8.293 -1.492 1.00 98.44 83 VAL A CA 1
ATOM 642 C C . VAL A 1 83 ? 2.969 -8.057 -2.432 1.00 98.44 83 VAL A C 1
ATOM 644 O O . VAL A 1 83 ? 3.147 -7.574 -3.552 1.00 98.44 83 VAL A O 1
ATOM 647 N N . ASP A 1 84 ? 1.754 -8.303 -1.950 1.00 98.31 84 ASP A N 1
ATOM 648 C CA . ASP A 1 84 ? 0.527 -7.905 -2.640 1.00 98.31 84 ASP A CA 1
ATOM 649 C C . ASP A 1 84 ? 0.251 -6.410 -2.404 1.00 98.31 84 ASP A C 1
ATOM 651 O O . ASP A 1 84 ? -0.541 -6.016 -1.544 1.00 98.31 84 ASP A O 1
ATOM 655 N N . ILE A 1 85 ? 0.978 -5.563 -3.143 1.00 98.38 85 ILE A N 1
ATOM 656 C CA . ILE A 1 85 ? 0.910 -4.098 -3.034 1.00 98.38 85 ILE A CA 1
ATOM 657 C C . ILE A 1 85 ? -0.498 -3.549 -3.365 1.00 98.38 85 ILE A C 1
ATOM 659 O O . ILE A 1 85 ? -0.972 -2.661 -2.6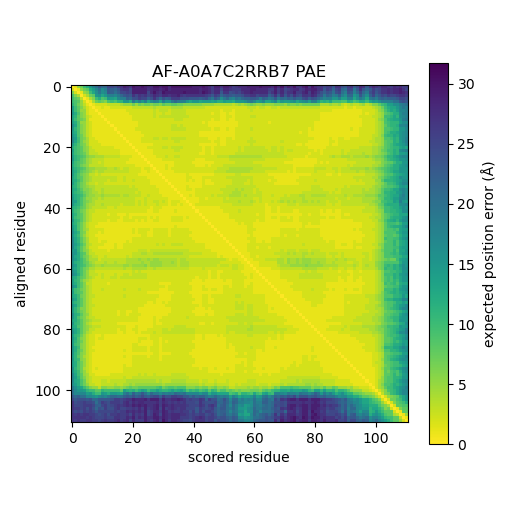53 1.00 98.38 85 ILE A O 1
ATOM 663 N N . PRO A 1 86 ? -1.208 -4.034 -4.401 1.00 98.38 86 PRO A N 1
ATOM 664 C CA . PRO A 1 86 ? -2.598 -3.643 -4.629 1.00 98.38 86 PRO A CA 1
ATOM 665 C C . PRO A 1 86 ? -3.506 -4.028 -3.456 1.00 98.38 86 PRO A C 1
ATOM 667 O O . PRO A 1 86 ? -4.241 -3.171 -2.963 1.00 98.38 86 PRO A O 1
ATOM 670 N N . GLY A 1 87 ? -3.378 -5.248 -2.924 1.00 98.12 87 GLY A N 1
ATOM 671 C CA . GLY A 1 87 ? -4.181 -5.710 -1.793 1.00 98.12 87 GLY A CA 1
ATOM 672 C C . GLY A 1 87 ? -3.957 -4.911 -0.505 1.00 98.12 87 GLY A C 1
ATOM 673 O O . GLY A 1 87 ? -4.921 -4.567 0.181 1.00 98.12 87 GLY A O 1
ATOM 674 N N . ILE A 1 88 ? -2.713 -4.539 -0.173 1.00 98.44 88 ILE A N 1
ATOM 675 C CA . ILE A 1 88 ? -2.451 -3.638 0.970 1.00 98.44 88 ILE A CA 1
ATOM 676 C C . ILE A 1 88 ? -3.020 -2.232 0.735 1.00 98.44 88 ILE A C 1
ATOM 678 O O . ILE A 1 88 ? -3.504 -1.615 1.683 1.00 98.44 88 ILE A O 1
ATOM 682 N N . VAL A 1 89 ? -3.036 -1.726 -0.505 1.00 98.56 89 VAL A N 1
ATOM 683 C CA . VAL A 1 89 ? -3.691 -0.446 -0.829 1.00 98.56 89 VAL A CA 1
ATOM 684 C C . VAL A 1 89 ? -5.205 -0.536 -0.631 1.00 98.56 89 VAL A C 1
ATOM 686 O O . VAL A 1 89 ? -5.787 0.359 -0.018 1.00 98.56 89 VAL A O 1
ATOM 689 N N . GLU A 1 90 ? -5.854 -1.605 -1.097 1.00 98.38 90 GLU A N 1
ATOM 690 C CA . GLU A 1 90 ? -7.292 -1.831 -0.886 1.00 98.38 90 GLU A CA 1
ATOM 691 C C . GLU A 1 90 ? -7.647 -1.966 0.602 1.00 98.38 90 GLU A C 1
ATOM 693 O O . GLU A 1 90 ? -8.625 -1.375 1.082 1.00 98.38 90 GLU A O 1
ATOM 698 N N . ALA A 1 91 ? -6.818 -2.687 1.358 1.00 98.12 91 ALA A N 1
ATOM 699 C CA . ALA A 1 91 ? -6.921 -2.770 2.808 1.00 98.12 91 ALA A CA 1
ATOM 700 C C . ALA A 1 91 ? -6.774 -1.386 3.465 1.00 98.12 91 ALA A C 1
ATOM 702 O O . ALA A 1 91 ? -7.617 -0.996 4.274 1.00 98.12 91 ALA A O 1
ATOM 703 N N . GLY A 1 92 ? -5.777 -0.598 3.053 1.00 97.81 92 GLY A N 1
ATOM 704 C CA . GLY A 1 92 ? -5.559 0.774 3.513 1.00 97.81 92 GLY A CA 1
ATOM 705 C C . GLY A 1 92 ? -6.749 1.699 3.251 1.00 97.81 92 GLY A C 1
ATOM 706 O O . GLY A 1 92 ? -7.184 2.407 4.158 1.00 97.81 92 GLY A O 1
ATOM 707 N N . ARG A 1 93 ? -7.337 1.650 2.046 1.00 97.44 93 ARG A N 1
ATOM 708 C CA . ARG A 1 93 ? -8.564 2.399 1.708 1.00 97.44 93 ARG A CA 1
ATOM 709 C C . ARG A 1 93 ? -9.724 2.005 2.626 1.00 97.44 93 ARG A C 1
ATOM 711 O O . ARG A 1 93 ? -10.429 2.870 3.138 1.00 97.44 93 ARG A O 1
ATOM 718 N N . SER A 1 94 ? -9.887 0.707 2.889 1.00 96.38 94 SER A N 1
ATOM 719 C CA . SER A 1 94 ? -10.930 0.192 3.787 1.00 96.38 94 SER A CA 1
ATOM 720 C C . SER A 1 94 ? -10.747 0.678 5.229 1.00 96.38 94 SER A C 1
ATOM 722 O O . SER A 1 94 ? -11.720 1.072 5.874 1.00 96.38 94 SER A O 1
ATOM 724 N N . ILE A 1 95 ? -9.508 0.676 5.733 1.00 95.81 95 ILE A N 1
ATOM 725 C CA . ILE A 1 95 ? -9.157 1.195 7.063 1.00 95.81 95 ILE A CA 1
ATOM 726 C C . ILE A 1 95 ? -9.460 2.696 7.144 1.00 95.81 95 ILE A C 1
ATOM 728 O O . ILE A 1 95 ? -10.141 3.129 8.070 1.00 95.81 95 ILE A O 1
ATOM 732 N N . LEU A 1 96 ? -9.042 3.480 6.147 1.00 94.94 96 LEU A N 1
ATOM 733 C CA . LEU A 1 96 ? -9.274 4.927 6.106 1.00 94.94 96 LEU A CA 1
ATOM 734 C C . LEU A 1 96 ? -10.774 5.283 6.114 1.00 94.94 96 LEU A C 1
ATOM 736 O O . LEU A 1 96 ? -11.206 6.191 6.828 1.00 94.94 96 LEU A O 1
ATOM 740 N N . VAL A 1 97 ? -11.602 4.532 5.379 1.00 93.06 97 VAL A N 1
ATOM 741 C CA . VAL A 1 97 ? -13.068 4.700 5.400 1.00 93.06 97 VAL A CA 1
ATOM 742 C C . VAL A 1 97 ? -13.659 4.356 6.773 1.00 93.06 97 VAL A C 1
ATOM 744 O O . VAL A 1 97 ? -14.579 5.028 7.233 1.00 93.06 97 VAL A O 1
ATOM 747 N N . ARG A 1 98 ? -13.147 3.328 7.462 1.00 91.19 98 ARG A N 1
ATOM 748 C CA . ARG A 1 98 ? -13.600 2.997 8.826 1.00 91.19 98 ARG A CA 1
ATOM 749 C C . ARG A 1 98 ? -13.260 4.113 9.815 1.00 91.19 98 ARG A C 1
ATOM 751 O O . ARG A 1 98 ? -14.141 4.511 10.568 1.00 91.19 98 ARG A O 1
ATOM 758 N N . LEU A 1 99 ? -12.041 4.652 9.748 1.00 87.38 99 LEU A N 1
ATOM 759 C CA . LEU A 1 99 ? -11.583 5.749 10.609 1.00 87.38 99 LEU A CA 1
ATOM 760 C C . LEU A 1 99 ? -12.373 7.046 10.383 1.00 87.38 99 LEU A C 1
ATOM 762 O O . LEU A 1 99 ? -12.737 7.723 11.340 1.00 87.38 99 LEU A O 1
ATOM 766 N N . SER A 1 100 ? -12.696 7.375 9.129 1.00 81.75 100 SER A N 1
ATOM 767 C CA . SER A 1 100 ? -13.500 8.568 8.815 1.00 81.75 100 SER A CA 1
ATOM 768 C C . SER A 1 100 ? -14.955 8.467 9.292 1.00 81.75 100 SER A C 1
ATOM 770 O O . SER A 1 100 ? -15.560 9.487 9.614 1.00 81.75 100 SER A O 1
ATOM 772 N N . ARG A 1 101 ? -15.519 7.255 9.398 1.00 77.38 101 ARG A N 1
ATOM 773 C CA . ARG A 1 101 ? -16.885 7.026 9.907 1.00 77.38 101 ARG A CA 1
ATOM 774 C C . ARG A 1 101 ? -17.006 7.115 11.427 1.00 77.38 101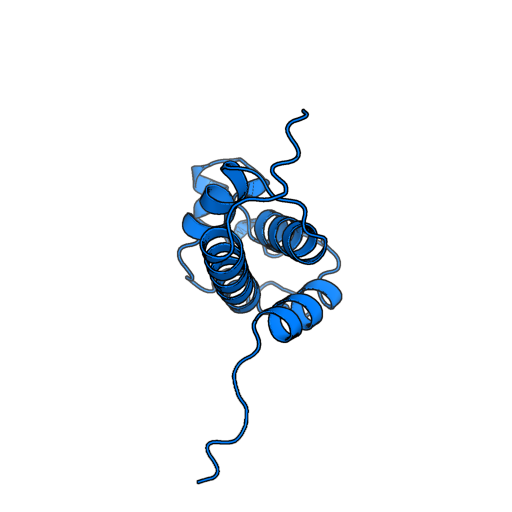 ARG A C 1
ATOM 776 O O . ARG A 1 101 ? -18.090 7.405 11.919 1.00 77.38 101 ARG A O 1
ATOM 783 N N . THR A 1 102 ? -15.930 6.867 12.169 1.00 67.19 102 THR A N 1
ATOM 784 C CA . THR A 1 102 ? -15.923 6.903 13.642 1.00 67.19 102 THR A CA 1
ATOM 785 C C . THR A 1 102 ? -15.758 8.307 14.237 1.00 67.19 102 THR A C 1
ATOM 787 O O . THR A 1 102 ? -15.695 8.436 15.454 1.00 67.19 102 THR A O 1
ATOM 790 N N . GLY A 1 103 ? -15.743 9.359 13.407 1.00 53.94 103 GLY A N 1
ATOM 791 C CA . GLY A 1 103 ? -15.417 10.724 13.825 1.00 53.94 103 GLY A CA 1
ATOM 792 C C . GLY A 1 103 ? -13.903 10.888 13.985 1.00 53.94 103 GLY A C 1
ATOM 793 O O . GLY A 1 103 ? -13.253 10.100 14.666 1.00 53.94 103 GLY A O 1
ATOM 794 N N . LEU A 1 104 ? -13.317 11.882 13.312 1.00 53.94 104 LEU A N 1
ATOM 795 C CA . LEU A 1 104 ? -11.872 12.130 13.326 1.00 53.94 104 LEU A CA 1
ATOM 796 C C . LEU A 1 104 ? -11.411 12.559 14.730 1.00 53.94 104 LEU A C 1
ATOM 798 O O . LEU A 1 104 ? -11.438 13.742 15.054 1.00 53.94 104 LEU A O 1
ATOM 802 N N . SER A 1 105 ? -10.966 11.616 15.560 1.00 43.75 105 SER A N 1
ATOM 803 C CA . SER A 1 105 ? -10.448 11.905 16.906 1.00 43.75 105 SER A CA 1
ATOM 804 C C . SER A 1 105 ? -8.918 11.966 16.998 1.00 43.75 105 SER A C 1
ATOM 806 O O . SER A 1 105 ? -8.384 11.975 18.102 1.00 43.75 105 SER A O 1
ATOM 808 N N . SER A 1 106 ? -8.189 12.016 15.878 1.00 48.66 106 SER A N 1
ATOM 809 C CA . SER A 1 106 ? -6.723 12.152 15.902 1.00 48.66 106 SER A CA 1
ATOM 810 C C . SER A 1 106 ? -6.141 12.556 14.541 1.00 48.66 106 SER A C 1
ATOM 812 O O . SER A 1 106 ? -5.360 11.828 13.937 1.00 48.66 106 SER A O 1
ATOM 814 N N . ILE A 1 107 ? -6.488 13.756 14.059 1.00 51.34 107 ILE A N 1
ATOM 815 C CA . ILE A 1 107 ? -5.583 14.475 13.152 1.00 51.34 107 ILE A CA 1
ATOM 816 C C . ILE A 1 107 ? -4.423 14.942 14.030 1.00 51.34 107 ILE A C 1
ATOM 818 O O . ILE A 1 107 ? -4.554 15.938 14.743 1.00 51.34 107 ILE A O 1
ATOM 822 N N . SER A 1 108 ? -3.295 14.236 14.009 1.00 43.00 108 SER A N 1
ATOM 823 C CA . SER A 1 108 ? -2.035 14.856 14.410 1.00 43.00 108 SER A CA 1
ATOM 824 C C . SER A 1 108 ? -1.719 15.920 13.356 1.00 43.00 108 SER A C 1
ATOM 826 O O . SER A 1 108 ? -1.177 15.616 12.293 1.00 43.00 108 SER A O 1
ATOM 828 N N . LYS A 1 109 ? -2.164 17.155 13.616 1.00 39.62 109 LYS A N 1
ATOM 829 C CA . LYS A 1 109 ? -1.514 18.350 13.069 1.00 39.62 109 LYS A CA 1
ATOM 830 C C . LYS A 1 109 ? -0.062 18.346 13.583 1.00 39.62 109 LYS A C 1
ATOM 832 O O . LYS A 1 109 ? 0.178 17.778 14.643 1.00 39.62 109 LYS A O 1
ATOM 837 N N . GLU A 1 110 ? 0.845 18.937 12.805 1.00 33.88 110 GLU A N 1
ATOM 838 C CA . GLU A 1 110 ? 2.321 18.856 12.836 1.00 33.88 110 GLU A CA 1
ATOM 839 C C . GLU A 1 110 ? 2.891 17.711 11.968 1.00 33.88 110 GLU A C 1
ATOM 841 O O . GLU A 1 110 ? 2.634 16.541 12.229 1.00 33.88 110 GLU A O 1
ATOM 846 N N . GLN A 1 111 ? 3.673 17.950 10.904 1.00 35.50 111 GLN A N 1
ATOM 847 C CA . GLN A 1 111 ? 4.474 19.117 10.482 1.00 35.50 111 GLN A CA 1
ATOM 848 C C . GLN A 1 111 ? 4.431 19.309 8.958 1.00 35.50 111 GLN A C 1
ATOM 850 O O . GLN A 1 111 ? 4.300 18.292 8.235 1.00 35.50 111 GLN A O 1
#